Protein 7UHE (pdb70)

InterPro domains:
  IPR005033 YEATS [PTHR23195] (4-217)
  IPR016665 SAS complex subunit SAS5/transcription initiation factor TFIID subunit 14 [PIRSF016551] (2-243)
  IPR027353 NET domain [PF17035] (181-241)
  IPR038704 YEATS superfamily [G3DSA:2.60.40.1970] (1-137)
  IPR055129 YEATS domain [PF03366] (28-108)
  IPR055129 YEATS domain [PS51037] (1-134)

Organism: Saccharomyces cerevisiae (strain ATCC 204508 / S288c) (NCBI:txid559292)

Sequence (164 aa):
VKGSVDLEKLAFGLTKLNEDDLVGVVQMVTDNKTPEMNVTNNVEEGEFIIDLYSLPEGLLKSLWDYVKKNTRSFMVKIRTASTVKGSVDLEKLAFGLTKLNEDDLVGVVQMVTDNKTPEMNVTNNVEEGEFIIDLYSLPEGLLKSLWDYVKKNTSRSFMVKIRT

Solvent-accessible surface area: 8834 Å² total; per-residue (Å²): 112,48,49,94,1,44,2,21,51,0,0,0,0,5,15,88,11,95,144,110,35,31,83,13,0,33,106,44,0,75,118,72,93,52,124,136,5,73,30,56,80,49,114,176,118,17,41,6,35,0,4,0,87,23,0,50,91,51,14,0,85,53,0,30,61,44,0,74,175,44,62,253,62,7,60,2,82,16,94,157,97,37,54,70,55,26,101,8,52,0,76,110,0,11,137,13,7,115,149,11,99,99,49,35,17,1,9,2,0,17,38,1,41,96,74,89,52,126,136,4,73,29,56,10,46,11,106,106,0,27,0,36,2,13,1,32,24,0,57,82,48,16,0,86,57,2,55,70,44,2,112,164,50,72,169,124,56,40,101,19,118,11,163,44

GO terms:
  GO:0016251 RNA polymerase II general transcription initiation factor activity (F, IDA)
  GO:0005634 nucleus (C, IDA)
  GO:0003677 DNA binding (F, IDA)
  GO:0005669 transcription factor TFIID complex (C, IDA)
  GO:0005674 transcription factor TFIIF complex (C, IDA)
  GO:0016514 SWI/SNF complex (C, IDA)
  GO:0016592 mediator complex (C, IDA)
  GO:0031011 Ino80 complex (C, IDA)
  GO:0033100 NuA3 histone acetyltransferase complex (C, IDA)
  GO:1990467 NuA3a histone acetyltransferase complex (C, IDA)
  GO:1990468 NuA3b histone acetyltransferase complex (C, IDA)
  GO:0006338 chromatin remodeling (P, IDA)
  GO:0006366 transcription by RNA polymerase II (P, IDA)
  GO:0006367 transcription initiation at RNA polymerase II promoter (P, IDA)
  GO:0005674 transcription factor TFIIF complex (C, IPI)
  GO:0031011 Ino80 complex (C, IPI)
  GO:0005515 protein binding (F, IPI)
  GO:0045944 positive regulation of transcription by RNA polymerase II (P, IDA)
  GO:0006355 regulation of DNA-templated transcription (P, IDA)
  GO:0006357 regulation of transcription by RNA polymerase II (P, IDA)

Secondary structure (DSSP, 8-state):
-BTTB-HHHHHHHHHHS-HHHHHHHHHHHHHT--TTS-EEEETTTTEEEEEGGGS-HHHHHHHHHHHHHH-/---EEEEE-/-TTEETTEEHHHHHHHHHHS-HHHHHHHHHHHHHT--TTS-EEEETTTTEEEEEGGGS-HHHHHHHHHHHHHT-/----EEEEE-

Foldseek 3Di:
DPAVADVVVLVVLLVPADPVLNVVLVVLPVVPDDPQWDWDQPPVVRDIDTDPVSDDNVSRVVSSVSSVVRD/DDDDDDDDD/DLQADLNQRNVVLVVLLVVADPVLNVVLVVLPVVPDDPQWDWDCPPVVGDIDTRLNSDDSVSSVVSSVSSVVRD/DDDDDDDDDD

B-factor: mean 25.2, std 9.06, range [12.01, 75.09]

Structure (mmCIF, N/CA/C/O backbone):
data_7UHE
#
_entry.id   7UHE
#
_cell.length_a   47.889
_cell.length_b   52.714
_cell.length_c   121.507
_cell.angle_alpha   90.000
_cell.angle_beta   90.000
_cell.angle_gamma   90.000
#
_symmetry.space_group_name_H-M   'C 2 2 21'
#
loop_
_entity.id
_entity.type
_entity.pdbx_description
1 polymer 'Transcription initiation factor TFIID subunit 14'
2 polymer 'C-terminal tail of Transcription initiation factor TFIID subunit 2'
3 water water
#
loop_
_atom_site.group_PDB
_atom_site.id
_atom_site.type_symbol
_atom_site.label_atom_id
_atom_site.label_alt_id
_atom_site.label_comp_id
_atom_site.label_asym_id
_atom_site.label_entity_id
_atom_site.label_seq_id
_atom_site.pdbx_PDB_ins_code
_atom_site.Cartn_x
_atom_site.Cartn_y
_atom_site.Cartn_z
_atom_site.occupancy
_atom_site.B_iso_or_equiv
_atom_site.auth_seq_id
_atom_site.auth_comp_id
_atom_site.auth_asym_id
_atom_site.auth_atom_id
_atom_site.pdbx_PDB_model_num
ATOM 1 N N . VAL A 1 6 ? 3.08792 37.08208 41.46178 1.000 31.48435 171 VAL A N 1
ATOM 2 C CA . VAL A 1 6 ? 1.84491 37.23918 42.21307 1.000 32.91239 171 VAL A CA 1
ATOM 3 C C . VAL A 1 6 ? 0.59558 37.06470 41.33725 1.000 34.79927 171 VAL A C 1
ATOM 4 O O . VAL A 1 6 ? 0.45543 37.71887 40.30619 1.000 39.79704 171 VAL A O 1
ATOM 8 N N . LYS A 1 7 ? -0.31053 36.17915 41.75301 1.000 30.79663 172 LYS A N 1
ATOM 9 C CA . LYS A 1 7 ? -1.59089 35.99890 41.07699 1.000 29.73418 172 LYS A CA 1
ATOM 10 C C . LYS A 1 7 ? -2.67879 35.82743 42.12498 1.000 29.27890 172 LYS A C 1
ATOM 11 O O . LYS A 1 7 ? -2.53510 35.01110 43.03913 1.000 31.85450 172 LYS A O 1
ATOM 17 N N . GLY A 1 8 ? -3.76205 36.58874 41.99197 1.000 35.47037 173 GLY A N 1
ATOM 18 C CA . GLY A 1 8 ? -4.76463 36.60709 43.04650 1.000 34.48953 173 GLY A CA 1
ATOM 19 C C . GLY A 1 8 ? -4.17838 37.26757 44.27872 1.000 37.21566 173 GLY A C 1
ATOM 20 O O . GLY A 1 8 ? -3.48554 38.28648 44.18869 1.000 42.06643 173 GLY A O 1
ATOM 21 N N . SER A 1 9 ? -4.42696 36.67929 45.44500 1.000 35.14466 174 SER A N 1
ATOM 22 C CA . SER A 1 9 ? -3.82418 37.16124 46.67973 1.000 36.37574 174 SER A CA 1
ATOM 23 C C . SER A 1 9 ? -2.52684 36.43814 47.01684 1.000 34.91380 174 SER A C 1
ATOM 24 O O . SER A 1 9 ? -2.01097 36.60595 48.12749 1.000 39.92544 174 SER A O 1
ATOM 27 N N . VAL A 1 10 ? -1.98527 35.64900 46.09023 1.000 28.38442 175 VAL A N 1
ATOM 28 C CA . VAL A 1 10 ? -0.91239 34.70290 46.38540 1.000 27.54339 175 VAL A CA 1
ATOM 29 C C . VAL A 1 10 ? 0.36254 35.14137 45.68184 1.000 25.69250 175 VAL A C 1
ATOM 30 O O . VAL A 1 10 ? 0.37203 35.32593 44.46009 1.000 26.82266 175 VAL A O 1
ATOM 34 N N . ASP A 1 11 ? 1.43949 35.28832 46.45186 1.000 23.24938 176 ASP A N 1
ATOM 35 C CA . ASP A 1 11 ? 2.77751 35.46553 45.90074 1.000 20.15293 176 ASP A CA 1
ATOM 36 C C . ASP A 1 11 ? 3.24021 34.10271 45.40686 1.000 20.88277 176 ASP A C 1
ATOM 37 O O . ASP A 1 11 ? 3.47722 33.19784 46.21521 1.000 21.25383 176 ASP A O 1
ATOM 42 N N . LEU A 1 12 ? 3.36828 33.94697 44.08298 1.000 20.10180 177 LEU A N 1
ATOM 43 C CA . LEU A 1 12 ? 3.73931 32.64443 43.52785 1.000 21.14125 177 LEU A CA 1
ATOM 44 C C . LEU A 1 12 ? 5.14344 32.21449 43.93872 1.000 18.74070 177 LEU A C 1
ATOM 45 O O . LEU A 1 12 ? 5.39535 31.01737 44.11277 1.000 19.29052 177 LEU A O 1
ATOM 50 N N . GLU A 1 13 ? 6.06298 33.16451 44.10636 1.000 19.65684 178 GLU A N 1
ATOM 51 C CA . GLU A 1 13 ? 7.41447 32.79410 44.51152 1.000 22.14596 178 GLU A CA 1
ATOM 52 C C . GLU A 1 13 ? 7.44330 32.31213 45.95753 1.000 20.92240 178 GLU A C 1
ATOM 53 O O . GLU A 1 13 ? 8.14982 31.34407 46.27814 1.000 20.45880 178 GLU A O 1
ATOM 59 N N . LYS A 1 14 ? 6.67742 32.97029 46.83582 1.000 18.05441 179 LYS A N 1
ATOM 60 C CA . LYS A 1 14 ? 6.56288 32.50354 48.21337 1.000 18.70074 179 LYS A CA 1
ATOM 61 C C . LYS A 1 14 ? 5.91343 31.13464 48.26498 1.000 17.54690 179 LYS A C 1
ATOM 62 O O . LYS A 1 14 ? 6.31970 30.27465 49.06174 1.000 17.99957 179 LYS A O 1
ATOM 68 N N . LEU A 1 15 ? 4.88495 30.92751 47.43454 1.000 14.71603 180 LEU A N 1
ATOM 69 C CA . LEU A 1 15 ? 4.24019 29.62350 47.37372 1.000 13.86759 180 LEU A CA 1
ATOM 70 C C . LEU A 1 15 ? 5.23210 28.56091 46.93560 1.000 14.52014 180 LEU A C 1
ATOM 71 O O . LEU A 1 15 ? 5.33564 27.50060 47.55879 1.000 16.52071 180 LEU A O 1
ATOM 76 N N . ALA A 1 16 ? 6.01865 28.86833 45.90472 1.000 16.81700 181 ALA A N 1
ATOM 77 C CA . ALA A 1 16 ? 7.02416 27.92852 45.42372 1.000 16.45519 181 ALA A CA 1
ATOM 78 C C . ALA A 1 16 ? 8.08537 27.65450 46.48232 1.000 16.64106 181 ALA A C 1
ATOM 79 O O . ALA A 1 16 ? 8.47268 26.49824 46.67617 1.000 17.20962 181 ALA A O 1
ATOM 81 N N . PHE A 1 17 ? 8.55436 28.69981 47.18896 1.000 17.37531 182 PHE A N 1
ATOM 82 C CA . PHE A 1 17 ? 9.51957 28.48009 48.26626 1.000 18.43152 182 PHE A CA 1
ATOM 83 C C . PHE A 1 17 ? 8.90821 27.61455 49.35419 1.000 17.73902 182 PHE A C 1
ATOM 84 O O . PHE A 1 17 ? 9.56909 26.73184 49.91544 1.000 19.54109 182 PHE A O 1
ATOM 92 N N . GLY A 1 18 ? 7.62672 27.84045 49.64076 1.000 17.24377 183 GLY A N 1
ATOM 93 C CA . GLY A 1 18 ? 6.96509 27.07745 50.67792 1.000 19.06439 183 GLY A CA 1
ATOM 94 C C . GLY A 1 18 ? 6.75212 25.63174 50.29010 1.000 19.55761 183 GLY A C 1
ATOM 95 O O . GLY A 1 18 ? 6.84858 24.74321 51.13732 1.000 19.95871 183 GLY A O 1
ATOM 96 N N . LEU A 1 19 ? 6.46992 25.37462 49.00393 1.000 20.61698 184 LEU A N 1
ATOM 97 C CA . LEU A 1 19 ? 6.32489 24.00199 48.52513 1.000 18.45492 184 LEU A CA 1
ATOM 98 C C . LEU A 1 19 ? 7.59311 23.19474 48.75647 1.000 23.68993 184 LEU A C 1
ATOM 99 O O . LEU A 1 19 ? 7.51917 21.99368 49.04040 1.000 23.25917 184 LEU A O 1
ATOM 104 N N . THR A 1 20 ? 8.76606 23.83944 48.65016 1.000 23.38712 185 THR A N 1
ATOM 105 C CA . THR A 1 20 ? 10.02191 23.12079 48.84719 1.000 23.05004 185 THR A CA 1
ATOM 106 C C . THR A 1 20 ? 10.19499 22.64501 50.27865 1.000 23.30875 185 THR A C 1
ATOM 107 O O . THR A 1 20 ? 10.91232 21.66425 50.49584 1.000 27.40377 185 THR A O 1
ATOM 111 N N . LYS A 1 21 ? 9.53480 23.29463 51.24969 1.000 21.42375 186 LYS A N 1
ATOM 112 C CA . LYS A 1 21 ? 9.70404 22.96858 52.65930 1.000 23.33751 186 LYS A CA 1
ATOM 113 C C . LYS A 1 21 ? 8.80421 21.82728 53.10938 1.000 23.56204 186 LYS A C 1
ATOM 114 O O . LYS A 1 21 ? 9.00958 21.28716 54.19993 1.000 23.39771 186 LYS A O 1
ATOM 120 N N . LEU A 1 22 ? 7.82805 21.44094 52.29676 1.000 22.07499 187 LEU A N 1
ATOM 121 C CA . LEU A 1 22 ? 6.94614 20.34501 52.66960 1.000 21.13487 187 LEU A CA 1
ATOM 122 C C . LEU A 1 22 ? 7.71512 19.03784 52.76872 1.000 21.54689 187 LEU A C 1
ATOM 123 O O . LEU A 1 22 ? 8.65953 18.79392 52.00924 1.000 23.38109 187 LEU A O 1
ATOM 128 N N . ASN A 1 23 ? 7.32776 18.21568 53.73921 1.000 24.66721 188 ASN A N 1
ATOM 129 C CA . ASN A 1 23 ? 7.79582 16.84063 53.79283 1.000 25.33676 188 ASN A CA 1
ATOM 130 C C . ASN A 1 23 ? 7.23661 16.07202 52.60305 1.000 22.68074 188 ASN A C 1
ATOM 131 O O . ASN A 1 23 ? 6.23618 16.46847 51.99875 1.000 22.64875 188 ASN A O 1
ATOM 136 N N . GLU A 1 24 ? 7.90627 14.96099 52.27014 1.000 23.81612 189 GLU A N 1
ATOM 137 C CA . GLU A 1 24 ? 7.53344 14.16897 51.09927 1.000 23.94526 189 GLU A CA 1
ATOM 138 C C . GLU A 1 24 ? 6.09802 13.66495 51.18735 1.000 20.58615 189 GLU A C 1
ATOM 139 O O . GLU A 1 24 ? 5.36910 13.67818 50.18684 1.000 19.93914 189 GLU A O 1
ATOM 145 N N . ASP A 1 25 ? 5.65884 13.24777 52.38139 1.000 21.88786 190 ASP A N 1
ATOM 146 C CA . ASP A 1 25 ? 4.28407 12.76971 52.49731 1.000 21.49754 190 ASP A CA 1
ATOM 147 C C . ASP A 1 25 ? 3.27741 13.90909 52.34950 1.000 23.92217 190 ASP A C 1
ATOM 148 O O . ASP A 1 25 ? 2.18057 13.69757 51.81893 1.000 22.45375 190 ASP A O 1
ATOM 153 N N . ASP A 1 26 ? 3.64820 15.12592 52.74768 1.000 20.97490 191 ASP A N 1
ATOM 154 C CA . ASP A 1 26 ? 2.75818 16.26702 52.57363 1.000 21.22239 191 ASP A CA 1
ATOM 155 C C . ASP A 1 26 ? 2.76367 16.80054 51.15351 1.000 18.71083 191 ASP A C 1
ATOM 156 O O . ASP A 1 26 ? 1.79011 17.44139 50.74221 1.000 18.12009 191 ASP A O 1
ATOM 161 N N . LEU A 1 27 ? 3.83195 16.55345 50.39349 1.000 18.21678 192 LEU A N 1
ATOM 162 C CA . LEU A 1 27 ? 3.82761 16.93848 48.98583 1.000 18.69312 192 LEU A CA 1
ATOM 163 C C . LEU A 1 27 ? 2.78052 16.17633 48.19560 1.000 18.84758 192 LEU A C 1
ATOM 164 O O . LEU A 1 27 ? 2.24613 16.70295 47.20935 1.000 17.28083 192 LEU A O 1
ATOM 169 N N . VAL A 1 28 ? 2.48963 14.93748 48.60104 1.000 18.90590 193 VAL A N 1
ATOM 170 C CA . VAL A 1 28 ? 1.46476 14.14700 47.92920 1.000 20.25840 193 VAL A CA 1
ATOM 171 C C . VAL A 1 28 ? 0.13130 14.87897 47.95776 1.000 20.26439 193 VAL A C 1
ATOM 172 O O . VAL A 1 28 ? -0.58504 14.91640 46.95411 1.000 20.00206 193 VAL A O 1
ATOM 176 N N . GLY A 1 29 ? -0.17168 15.55520 49.07843 1.000 18.70406 194 GLY A N 1
ATOM 177 C CA . GLY A 1 29 ? -1.39631 16.33585 49.16946 1.000 18.91746 194 GLY A CA 1
ATOM 178 C C . GLY A 1 29 ? -1.47023 17.50731 48.20223 1.000 18.44375 194 GLY A C 1
ATOM 179 O O . GLY A 1 29 ? -2.56290 17.90213 47.79846 1.000 18.98311 194 GLY A O 1
ATOM 180 N N . VAL A 1 30 ? -0.31787 18.08621 47.83633 1.000 16.57574 195 VAL A N 1
ATOM 181 C CA . VAL A 1 30 ? -0.28305 19.13685 46.81467 1.000 15.65056 195 VAL A CA 1
ATOM 182 C C . VAL A 1 30 ? -0.61589 18.56079 45.44483 1.000 16.40016 195 VAL A C 1
ATOM 183 O O . VAL A 1 30 ? -1.42356 19.12278 44.70060 1.000 15.73108 195 VAL A O 1
ATOM 187 N N . VAL A 1 31 ? 0.01623 17.43853 45.09474 1.000 15.81464 196 VAL A N 1
ATOM 188 C CA . VAL A 1 31 ? -0.27326 16.75406 43.83785 1.000 15.88284 196 VAL A CA 1
ATOM 189 C C . VAL A 1 31 ? -1.74315 16.37088 43.77293 1.000 16.81738 196 VAL A C 1
ATOM 190 O O . VAL A 1 31 ? -2.40403 16.57558 42.74355 1.000 18.67154 196 VAL A O 1
ATOM 194 N N . GLN A 1 32 ? -2.28917 15.86797 44.88915 1.000 17.75012 197 GLN A N 1
ATOM 195 C CA . GLN A 1 32 ? -3.71008 15.53825 44.97099 1.000 18.71093 197 GLN A CA 1
ATOM 196 C C . GLN A 1 32 ? -4.57865 16.76527 44.73571 1.000 18.97318 197 GLN A C 1
ATOM 197 O O . GLN A 1 32 ? -5.50844 16.72735 43.92164 1.000 19.59066 197 GLN A O 1
ATOM 203 N N . MET A 1 33 ? -4.28579 17.86280 45.44073 1.000 17.98031 198 MET A N 1
ATOM 204 C CA . MET A 1 33 ? -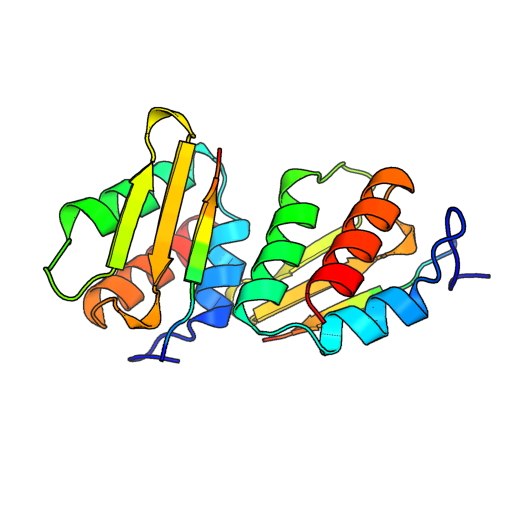5.11804 19.05654 45.34948 1.000 17.35428 198 MET A CA 1
ATOM 205 C C . MET A 1 33 ? -5.09437 19.64774 43.94247 1.000 16.64121 198 MET A C 1
ATOM 206 O O . MET A 1 33 ? -6.14098 20.04148 43.41693 1.000 17.66838 198 MET A O 1
ATOM 211 N N . VAL A 1 34 ? -3.91853 19.67758 43.30882 1.000 16.36403 199 VAL A N 1
ATOM 212 C CA . VAL A 1 34 ? -3.82112 20.20852 41.95250 1.000 15.11456 199 VAL A CA 1
ATOM 213 C C . VAL A 1 34 ? -4.52990 19.28556 40.96990 1.000 15.64975 199 VAL A C 1
ATOM 214 O O . VAL A 1 34 ? -5.31200 19.74672 40.12532 1.000 17.33604 199 VAL A O 1
ATOM 218 N N . THR A 1 35 ? -4.31787 17.96678 41.10055 1.000 16.23749 200 THR A N 1
ATOM 219 C CA . THR A 1 35 ? -4.91272 17.02294 40.15552 1.000 17.05878 200 THR A CA 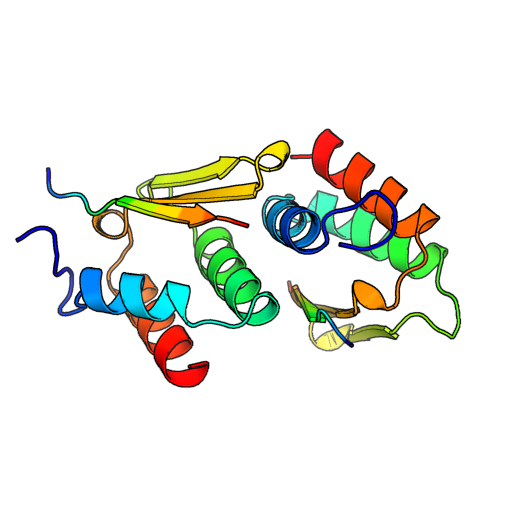1
ATOM 220 C C . THR A 1 35 ? -6.43064 16.98203 40.30146 1.000 18.36177 200 THR A C 1
ATOM 221 O O . THR A 1 35 ? -7.15755 16.92128 39.30008 1.000 20.11650 200 THR A O 1
ATOM 225 N N . ASP A 1 36 ? -6.92542 17.05203 41.54121 1.000 18.13637 201 ASP A N 1
ATOM 226 C CA . ASP A 1 36 ? -8.36462 17.03828 41.78343 1.000 19.89116 201 ASP A CA 1
ATOM 227 C C . ASP A 1 36 ? -9.06374 18.28388 41.25154 1.000 20.00337 201 ASP A C 1
ATOM 228 O O . ASP A 1 36 ? -10.28327 18.25350 41.03814 1.000 24.86472 201 ASP A O 1
ATOM 233 N N . ASN A 1 37 ? -8.32856 19.36891 41.02919 1.000 17.54525 202 ASN A N 1
ATOM 234 C CA . ASN A 1 37 ? -8.92031 20.62998 40.60832 1.000 18.45401 202 ASN A CA 1
ATOM 235 C C . ASN A 1 37 ? -8.44453 21.05397 39.22621 1.000 17.41221 202 ASN A C 1
ATOM 236 O O . ASN A 1 37 ? -8.46671 22.23901 38.89561 1.000 22.13781 202 ASN A O 1
ATOM 241 N N . LYS A 1 38 ? -8.05570 20.08394 38.40282 1.000 18.51982 203 LYS A N 1
ATOM 242 C CA . LYS A 1 38 ? -7.47949 20.38257 37.09627 1.000 18.33824 203 LYS A CA 1
ATOM 243 C C . LYS A 1 38 ? -8.53064 20.94420 36.14983 1.000 20.66165 203 LYS A C 1
ATOM 244 O O . LYS A 1 38 ? -9.62956 20.39382 36.02096 1.000 24.16477 203 LYS A O 1
ATOM 250 N N . THR A 1 39 ? -8.19614 22.05316 35.50787 1.000 18.57374 204 THR A N 1
ATOM 251 C CA . THR A 1 39 ? -8.95509 22.63124 34.41405 1.000 22.11638 204 THR A CA 1
ATOM 252 C C . THR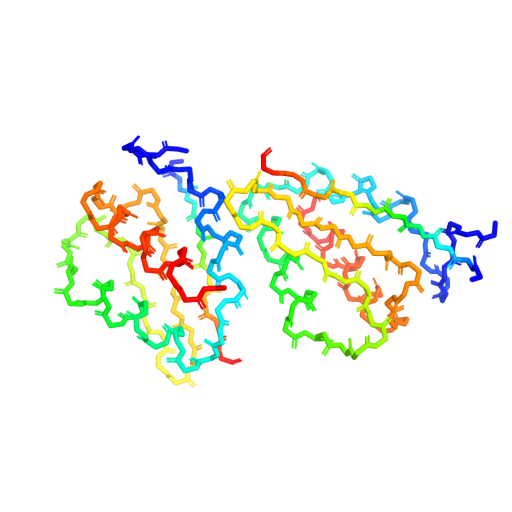 A 1 39 ? -8.08400 22.59448 33.15859 1.000 21.41316 204 THR A C 1
ATOM 253 O O . THR A 1 39 ? -6.87207 22.36224 33.25625 1.000 17.80518 204 THR A O 1
ATOM 257 N N . PRO A 1 40 ? -8.66322 22.76896 31.95640 1.000 21.95974 205 PRO A N 1
ATOM 258 C CA . PRO A 1 40 ? -7.81866 22.73651 30.74759 1.000 21.74588 205 PRO A CA 1
ATOM 259 C C . PRO A 1 40 ? -6.73485 23.79629 30.71585 1.000 19.63628 205 PRO A C 1
ATOM 260 O O . PRO A 1 40 ? -5.62389 23.52431 30.24971 1.000 20.36831 205 PRO A O 1
ATOM 264 N N . GLU A 1 41 ? -7.02761 24.98739 31.23674 1.000 20.35257 206 GLU A N 1
ATOM 265 C CA . GLU A 1 41 ? -6.08159 26.09493 31.20554 1.000 20.74285 206 GLU A CA 1
ATOM 266 C C . GLU A 1 41 ? -4.90261 25.88251 32.14406 1.000 18.03067 206 GLU A C 1
ATOM 267 O O . GLU A 1 41 ? -3.89103 26.57780 32.01152 1.000 19.32138 206 GLU A O 1
ATOM 273 N N . MET A 1 42 ? -5.01860 24.96479 33.10439 1.000 16.57255 207 MET A N 1
ATOM 274 C CA . MET A 1 42 ? -3.90256 24.64011 33.98950 1.000 14.85687 207 MET A CA 1
ATOM 275 C C . MET A 1 42 ? -2.87292 23.80142 33.25069 1.000 15.73395 207 MET A C 1
ATOM 276 O O . MET A 1 42 ? -3.22359 22.84239 32.56319 1.000 16.26205 207 MET A O 1
ATOM 281 N N . ASN A 1 43 ? -1.60341 24.14896 33.40385 1.000 12.60480 208 ASN A N 1
ATOM 282 C CA . ASN A 1 43 ? -0.52077 23.37844 32.80561 1.000 12.00716 208 ASN A CA 1
ATOM 283 C C . ASN A 1 43 ? 0.04801 22.49061 33.90075 1.000 13.36058 208 ASN A C 1
ATOM 284 O O . ASN A 1 43 ? 0.79242 22.95654 34.76397 1.000 14.34702 208 ASN A O 1
ATOM 289 N N . VAL A 1 44 ? -0.31998 21.21369 33.86059 1.000 12.01758 209 VAL A N 1
ATOM 290 C CA . VAL A 1 44 ? 0.03782 20.24634 34.89122 1.000 15.65352 209 VAL A CA 1
ATOM 291 C C . VAL A 1 44 ? 0.45435 18.95499 34.20698 1.000 17.01965 209 VAL A C 1
ATOM 292 O O . VAL A 1 44 ? -0.30793 18.40314 33.41311 1.000 17.74846 209 VAL A O 1
ATOM 296 N N . THR A 1 45 ? 1.64312 18.45918 34.53690 1.000 20.80315 210 THR A N 1
ATOM 297 C CA . THR A 1 45 ? 2.14392 17.19852 34.00359 1.000 21.59281 210 THR A CA 1
ATOM 298 C C . THR A 1 45 ? 2.57354 16.30621 35.15497 1.000 21.12882 210 THR A C 1
ATOM 299 O O . THR A 1 45 ? 3.34398 16.73985 36.01175 1.000 20.24939 210 THR A O 1
ATOM 303 N N . ASN A 1 46 ? 2.08016 15.06664 35.17260 1.000 22.6486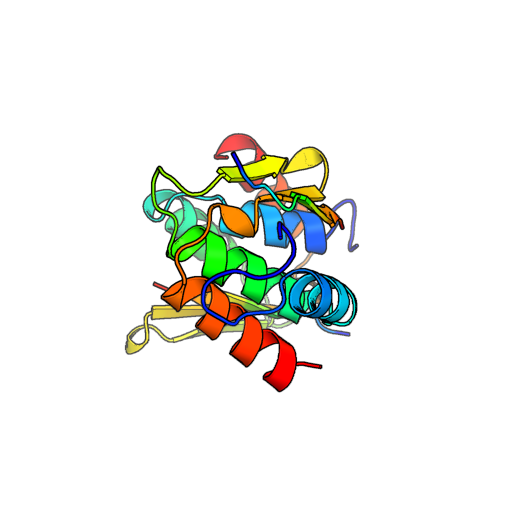2 211 ASN A N 1
ATOM 304 C CA . ASN A 1 46 ? 2.54634 14.04798 36.11485 1.000 24.64525 211 ASN A CA 1
ATOM 305 C C . ASN A 1 46 ? 3.28979 12.98780 35.31395 1.000 25.03546 211 ASN A C 1
ATOM 306 O O . ASN A 1 46 ? 2.66849 12.11620 34.70042 1.000 29.84113 211 ASN A O 1
ATOM 311 N N . ASN A 1 47 ? 4.61963 13.07109 35.31201 1.000 24.39470 212 ASN A N 1
ATOM 312 C CA . ASN A 1 47 ? 5.46690 12.04412 34.70846 1.000 26.31624 212 ASN A CA 1
ATOM 313 C C . ASN A 1 47 ? 5.66588 10.97509 35.76791 1.000 26.12139 212 ASN A C 1
ATOM 314 O O . ASN A 1 47 ? 6.59953 11.03865 36.56977 1.000 25.60792 212 ASN A O 1
ATOM 319 N N . VAL A 1 48 ? 4.76243 9.99207 35.76723 1.000 26.57379 213 VAL A N 1
ATOM 320 C CA . VAL A 1 48 ? 4.65540 9.05921 36.88602 1.000 26.12399 213 VAL A CA 1
ATOM 321 C C . VAL A 1 48 ? 5.91657 8.21376 37.01210 1.000 27.32651 213 VAL A C 1
ATOM 322 O O . VAL A 1 48 ? 6.49517 8.10898 38.09953 1.000 27.72025 213 VAL A O 1
ATOM 326 N N . GLU A 1 49 ? 6.38904 7.64086 35.89683 1.000 29.30408 214 GLU A N 1
ATOM 327 C CA . GLU A 1 49 ? 7.54698 6.75123 35.97812 1.000 30.59256 214 GLU A CA 1
ATOM 328 C C . GLU A 1 49 ? 8.81132 7.50334 36.37607 1.000 31.49737 214 GLU A C 1
ATOM 329 O O . GLU A 1 49 ? 9.69838 6.92862 37.02085 1.000 32.63655 214 GLU A O 1
ATOM 335 N N . GLU A 1 50 ? 8.89171 8.78791 36.03620 1.000 29.27634 215 GLU A N 1
ATOM 336 C CA . GLU A 1 50 ? 10.00799 9.63510 36.42507 1.000 30.41042 215 GLU A CA 1
ATOM 337 C C . GLU A 1 50 ? 9.81017 10.28977 37.78912 1.000 26.47337 215 GLU A C 1
ATOM 338 O O . GLU A 1 50 ? 10.76524 10.85319 38.33186 1.000 31.79141 215 GLU A O 1
ATOM 344 N N . GLY A 1 51 ? 8.61221 10.21614 38.36278 1.000 25.35210 216 GLY A N 1
ATOM 345 C CA . GLY A 1 51 ? 8.34932 10.85722 39.64234 1.000 27.40840 216 GLY A CA 1
ATOM 346 C C . GLY A 1 51 ? 8.40628 12.36661 39.60757 1.000 29.72597 216 GLY A C 1
ATOM 347 O O . GLY A 1 51 ? 8.90530 12.98661 40.55437 1.000 30.02229 216 GLY A O 1
ATOM 348 N N . GLU A 1 52 ? 7.90353 12.97627 38.53932 1.000 24.33568 217 GLU A N 1
ATOM 349 C CA . GLU A 1 52 ? 7.94955 14.41722 38.37092 1.000 24.40821 217 GLU A CA 1
ATOM 350 C C . GLU A 1 52 ? 6.53404 14.95699 38.25965 1.000 26.08511 217 GLU A C 1
ATOM 351 O O . GLU A 1 52 ? 5.67983 14.36357 37.59345 1.000 27.37758 217 GLU A O 1
ATOM 357 N N . PHE A 1 53 ? 6.29439 16.07367 38.92945 1.000 20.38141 218 PHE A N 1
ATOM 358 C CA . PHE A 1 53 ? 5.02346 16.77705 38.86896 1.000 19.68434 218 PHE A CA 1
ATOM 359 C C . PHE A 1 53 ? 5.36997 18.22015 38.55078 1.000 20.74983 218 PHE A C 1
ATOM 360 O O . PHE A 1 53 ? 5.99255 18.90096 39.36818 1.000 20.58144 218 PHE A O 1
ATOM 368 N N . ILE A 1 54 ? 5.00076 18.66976 37.35522 1.000 15.28965 219 ILE A N 1
ATOM 369 C CA . ILE A 1 54 ? 5.46474 19.93368 36.79542 1.000 14.83030 219 ILE A CA 1
ATOM 370 C C . ILE A 1 54 ? 4.24608 20.81688 36.58720 1.000 16.95552 219 ILE A C 1
ATOM 371 O O . ILE A 1 54 ? 3.28764 20.39787 35.93296 1.000 16.74842 219 ILE A O 1
ATOM 376 N N . ILE A 1 55 ? 4.25107 22.01086 37.17963 1.000 14.82549 220 ILE A N 1
ATOM 377 C CA . ILE A 1 55 ? 3.08711 22.88995 37.11869 1.000 14.39310 220 ILE A CA 1
ATOM 378 C C . ILE A 1 55 ? 3.52506 24.31001 36.80154 1.000 14.81217 220 ILE A C 1
ATOM 379 O O . ILE A 1 55 ? 4.57766 24.76788 37.25184 1.000 15.33324 220 ILE A O 1
ATOM 384 N N . ASP A 1 56 ? 2.72475 24.99169 35.98374 1.000 13.61230 221 ASP A N 1
ATOM 385 C CA . ASP A 1 56 ? 2.86117 26.42960 35.80273 1.000 13.60097 221 ASP A CA 1
ATOM 386 C C . ASP A 1 56 ? 1.96601 27.09152 36.83713 1.000 15.23742 221 ASP A C 1
ATOM 387 O O . ASP A 1 56 ? 0.74314 27.05294 36.70683 1.000 13.75870 221 ASP A O 1
ATOM 392 N N . LEU A 1 57 ? 2.57922 27.71498 37.86010 1.000 14.53856 2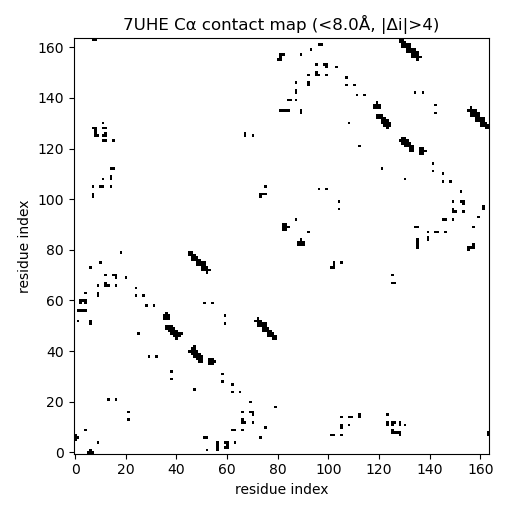22 LEU A N 1
ATOM 393 C CA . LEU A 1 57 ? 1.77668 28.35774 38.89672 1.000 14.95460 222 LEU A CA 1
ATOM 394 C C . LEU A 1 57 ? 0.93557 29.49761 38.33869 1.000 14.25137 222 LEU A C 1
ATOM 395 O O . LEU A 1 57 ? -0.17329 29.74206 38.82429 1.000 17.09050 222 LEU A O 1
ATOM 400 N N . TYR A 1 58 ? 1.42390 30.18581 37.30442 1.000 18.12111 223 TYR A N 1
ATOM 401 C CA . TYR A 1 58 ? 0.62439 31.22971 36.67678 1.000 18.29133 223 TYR A CA 1
ATOM 402 C C . TYR A 1 58 ? -0.60475 30.67122 35.97796 1.000 19.14498 223 TYR A C 1
ATOM 403 O O . TYR A 1 58 ? -1.56322 31.41689 35.75331 1.000 18.47396 223 TYR A O 1
ATOM 412 N N . SER A 1 59 ? -0.60037 29.38781 35.62355 1.000 16.38625 224 SER A N 1
ATOM 413 C CA . SER A 1 59 ? -1.74603 28.81305 34.93586 1.000 15.27053 224 SER A CA 1
ATOM 414 C C . SER A 1 59 ? -2.83969 28.37610 35.89763 1.000 14.60682 224 SER A C 1
ATOM 415 O O . SER A 1 59 ? -3.89752 27.93915 35.44660 1.000 16.89629 224 SER A O 1
ATOM 418 N N . LEU A 1 60 ? -2.60746 28.48976 37.20797 1.000 14.36260 225 LEU A N 1
ATOM 419 C CA . LEU A 1 60 ? -3.57669 27.96522 38.15345 1.000 16.40303 225 LEU A CA 1
ATOM 420 C C . LEU A 1 60 ? -4.61233 29.02720 38.49489 1.000 18.57251 225 LEU A C 1
ATOM 421 O O . LEU A 1 60 ? -4.28612 30.21210 38.56801 1.000 17.70240 225 LEU A O 1
ATOM 426 N N . PRO A 1 61 ? -5.86094 28.63273 38.72166 1.000 15.93094 226 PRO A N 1
ATOM 427 C CA . PRO A 1 61 ? -6.87414 29.61309 39.11839 1.000 17.89019 226 PRO A CA 1
ATOM 428 C C . PRO A 1 61 ? -6.61331 30.10266 40.53327 1.000 17.86808 226 PRO A C 1
ATOM 429 O O . PRO A 1 61 ? -5.96069 29.44480 41.34244 1.000 17.26121 226 PRO A O 1
ATOM 433 N N . GLU A 1 62 ? -7.13164 31.29795 40.81199 1.000 20.95437 227 GLU A N 1
ATOM 434 C CA . GLU A 1 62 ? -6.81384 32.00781 42.04356 1.000 20.05572 227 GLU A CA 1
ATOM 435 C C . GLU A 1 62 ? -7.29586 31.25811 43.28022 1.000 18.36844 227 GLU A C 1
ATOM 436 O O . GLU A 1 62 ? -6.61103 31.26181 44.31071 1.000 20.17824 227 GLU A O 1
ATOM 442 N N . GLY A 1 63 ? -8.45133 30.59149 43.19211 1.000 20.15062 228 GLY A N 1
ATOM 443 C CA . GLY A 1 63 ? -8.94817 29.84145 44.33471 1.000 16.82371 228 GLY A CA 1
ATOM 444 C C . GLY A 1 63 ? -8.04444 28.67624 44.69534 1.000 16.31031 228 GLY A C 1
ATOM 445 O O . GLY A 1 63 ? -7.71936 28.47415 45.86484 1.000 15.76281 228 GLY A O 1
ATOM 446 N N . LEU A 1 64 ? -7.58755 27.93372 43.68654 1.000 15.35230 229 LEU A N 1
ATOM 447 C CA . LEU A 1 64 ? -6.65580 26.83660 43.92556 1.000 14.33643 229 LEU A CA 1
ATOM 448 C C . LEU A 1 64 ? -5.32673 27.33538 44.47181 1.000 15.25217 229 LEU A C 1
ATOM 449 O O . LEU A 1 64 ? -4.74746 26.70657 45.36507 1.000 14.04707 229 LEU A O 1
ATOM 454 N N . LEU A 1 65 ? -4.83962 28.46637 43.96317 1.000 14.56243 230 LEU A N 1
ATOM 455 C CA . LEU A 1 65 ? -3.59812 29.03159 44.48630 1.000 13.85634 230 LEU A CA 1
ATOM 456 C C . LEU A 1 65 ? -3.74851 29.40716 45.95314 1.000 15.75528 230 LEU A C 1
ATOM 457 O O . LEU A 1 65 ? -2.82932 29.18332 46.74955 1.000 14.50085 230 LEU A O 1
ATOM 462 N N . LYS A 1 66 ? -4.91421 29.93959 46.33239 1.000 14.98963 231 LYS A N 1
ATOM 463 C CA . LYS A 1 66 ? -5.13386 30.28155 47.73491 1.000 16.89194 231 LYS A CA 1
ATOM 464 C C . LYS A 1 66 ? -5.19374 29.02803 48.60261 1.000 17.03513 231 LYS A C 1
ATOM 465 O O . LYS A 1 66 ? -4.58732 28.98792 49.68308 1.000 16.50781 231 LYS A O 1
ATOM 471 N N . SER A 1 67 ? -5.88947 27.97760 48.14152 1.000 16.08289 232 SER A N 1
ATOM 472 C CA . SER A 1 67 ? -5.93211 26.75349 48.94315 1.000 17.65556 232 SER A CA 1
ATOM 473 C C . SER A 1 67 ? -4.56018 26.09188 49.03119 1.000 15.83232 232 SER A C 1
ATOM 474 O O . SER A 1 67 ? -4.20569 25.55075 50.08196 1.000 16.23760 232 SER A O 1
ATOM 477 N N . LEU A 1 68 ? -3.76983 26.16801 47.96007 1.000 15.44954 233 LEU A N 1
ATOM 478 C CA . LEU A 1 68 ? -2.40191 25.65837 48.00401 1.000 14.62729 233 LEU A CA 1
ATOM 479 C C . LEU A 1 68 ? -1.56033 26.42261 49.00892 1.000 14.72443 233 LEU A C 1
ATOM 480 O O . LEU A 1 68 ? -0.82199 25.82397 49.79760 1.000 16.18235 233 LEU A O 1
ATOM 485 N N . TRP A 1 69 ? -1.65232 27.75272 48.98013 1.000 14.87035 234 TRP A N 1
ATOM 486 C CA . TRP A 1 69 ? -0.89721 28.57814 49.91208 1.000 15.21635 234 TRP A CA 1
ATOM 487 C C . TRP A 1 69 ? -1.32092 28.30388 51.34861 1.000 17.35687 234 TRP A C 1
ATOM 488 O O . TRP A 1 69 ? -0.47030 28.18406 52.23702 1.000 16.41769 234 TRP A O 1
ATOM 499 N N . ASP A 1 70 ? -2.62587 28.16005 51.58180 1.000 16.73764 235 ASP A N 1
ATOM 500 C CA . ASP A 1 70 ? -3.10736 27.82364 52.91805 1.000 17.91622 235 ASP A CA 1
ATOM 501 C C . ASP A 1 70 ? -2.58636 26.46661 53.36564 1.000 18.66601 235 ASP A C 1
ATOM 502 O O . ASP A 1 70 ? -2.19649 26.29961 54.53102 1.000 22.05820 235 ASP A O 1
ATOM 507 N N . TYR A 1 71 ? -2.55529 25.49683 52.44476 1.000 16.98883 236 TYR A N 1
ATOM 508 C CA . TYR A 1 71 ? -2.02477 24.17338 52.76412 1.000 18.16232 236 TYR A CA 1
ATOM 509 C C . TYR A 1 71 ? -0.54516 24.25521 53.10383 1.000 18.47533 236 TYR A C 1
ATOM 510 O O . TYR A 1 71 ? -0.07253 23.59798 54.04240 1.000 18.84337 236 TYR A O 1
ATOM 519 N N . VAL A 1 72 ? 0.19781 25.05248 52.33968 1.000 15.94485 237 VAL A N 1
ATOM 520 C CA . VAL A 1 72 ? 1.63043 25.18818 52.55878 1.000 16.72887 237 VAL A CA 1
ATOM 521 C C . VAL A 1 72 ? 1.90084 25.83495 53.91370 1.000 18.95683 237 VAL A C 1
ATOM 522 O O . VAL A 1 72 ? 2.76233 25.37312 54.66975 1.000 20.78751 237 VAL A O 1
ATOM 526 N N . LYS A 1 73 ? 1.13076 26.87058 54.26676 1.000 17.31909 238 LYS A N 1
ATOM 527 C CA . LYS A 1 73 ? 1.33083 27.52072 55.56499 1.000 21.02581 238 LYS A CA 1
ATOM 528 C C . LYS A 1 73 ? 1.00942 26.56543 56.70362 1.000 22.80873 238 LYS A C 1
ATOM 529 O O . LYS A 1 73 ? 1.71738 26.53440 57.71903 1.000 23.53484 238 LYS A O 1
ATOM 535 N N . LYS A 1 74 ? -0.02098 25.74020 56.52512 1.000 21.40128 239 LYS A N 1
ATOM 536 C CA . LYS A 1 74 ? -0.46821 24.83689 57.58133 1.000 24.99713 239 LYS A CA 1
ATOM 537 C C . LYS A 1 74 ? 0.50771 23.68985 57.80273 1.000 25.55760 239 LYS A C 1
ATOM 538 O O . LYS A 1 74 ? 0.66587 23.21936 58.93792 1.000 26.41335 239 LYS A O 1
ATOM 544 N N . ASN A 1 75 ? 1.16156 23.21979 56.74610 1.000 22.31647 240 ASN A N 1
ATOM 545 C CA . ASN A 1 75 ? 1.96670 22.00770 56.82243 1.000 22.71423 240 ASN A CA 1
ATOM 546 C C . ASN A 1 75 ? 3.47177 22.26320 56.79545 1.000 26.71255 240 ASN A C 1
ATOM 547 O O . ASN A 1 75 ? 4.24311 21.30576 56.69054 1.000 31.58101 240 ASN A O 1
ATOM 552 N N . THR A 1 76 ? 3.91770 23.51073 56.91160 1.000 26.53703 241 THR A N 1
ATOM 553 C CA . THR A 1 76 ? 5.35802 23.77333 56.99588 1.000 28.98258 241 THR A CA 1
ATOM 554 C C . THR A 1 76 ? 5.77748 24.15974 58.40869 1.000 35.07374 241 THR A C 1
ATOM 555 O O . THR A 1 76 ? 4.95218 24.17342 59.31937 1.000 29.86343 241 THR A O 1
ATOM 559 N N . ARG B 2 2 ? 5.10450 34.63348 30.85000 1.000 38.16841 1393 ARG B N 1
ATOM 560 C CA . ARG B 2 2 ? 3.73480 34.36533 31.26787 1.000 38.13014 1393 ARG B CA 1
ATOM 561 C C . ARG B 2 2 ? 3.67620 33.13263 32.16193 1.000 31.21134 1393 ARG B C 1
ATOM 562 O O . ARG B 2 2 ? 2.58967 32.71296 32.54735 1.000 32.93765 1393 ARG B O 1
ATOM 570 N N . SER B 2 3 ? 4.83506 32.55728 32.49694 1.000 31.24033 1394 SER B N 1
ATOM 571 C CA . SER B 2 3 ? 4.88688 31.26181 33.17076 1.000 24.50860 1394 SER B CA 1
ATOM 572 C C . SER B 2 3 ? 5.75532 31.31999 34.42038 1.000 23.40347 1394 SER B C 1
ATOM 573 O O . SER B 2 3 ? 6.71741 32.08695 34.49725 1.000 23.15590 1394 SER B O 1
ATOM 576 N N . PHE B 2 4 ? 5.41818 30.47577 35.40017 1.000 19.25883 1395 PHE B N 1
ATOM 577 C CA . PHE B 2 4 ? 6.26590 30.25037 36.57811 1.000 18.10521 1395 PHE B CA 1
ATOM 578 C C . PHE B 2 4 ? 6.27595 28.73588 36.77852 1.000 19.78005 1395 PHE B C 1
ATOM 579 O O . PHE B 2 4 ? 5.39951 28.19337 37.45194 1.000 17.37530 1395 PHE B O 1
ATOM 587 N N . MET B 2 5 ? 7.26703 28.05828 36.20104 1.000 19.14569 1396 MET B N 1
ATOM 588 C CA . MET B 2 5 ? 7.29384 26.60033 36.25455 1.000 19.53540 1396 MET B CA 1
ATOM 589 C C . MET B 2 5 ? 7.90295 26.10728 37.55903 1.000 20.74876 1396 MET B C 1
ATOM 590 O O . MET B 2 5 ? 8.99707 26.52796 37.94095 1.000 20.85442 1396 MET B O 1
ATOM 595 N N . VAL B 2 6 ? 7.20525 25.19396 38.23088 1.000 19.36327 1397 VAL B N 1
ATOM 596 C CA . VAL B 2 6 ? 7.72428 24.51433 39.41406 1.000 19.72568 1397 VAL B CA 1
ATOM 597 C C . VAL B 2 6 ? 7.72039 23.02299 39.12142 1.000 20.28359 1397 VAL B C 1
ATOM 598 O O . VAL B 2 6 ? 6.73462 22.49260 38.59777 1.000 19.77942 1397 VAL B O 1
ATOM 602 N N . LYS B 2 7 ? 8.83393 22.36001 39.40648 1.000 21.37999 1398 LYS B N 1
ATOM 603 C CA . LYS B 2 7 ? 8.97259 20.92641 39.18839 1.000 22.82190 1398 LYS B CA 1
ATOM 604 C C . LYS B 2 7 ? 9.12055 20.25062 40.54594 1.000 28.33641 1398 LYS B C 1
ATOM 605 O O . LYS B 2 7 ? 10.16136 20.38665 41.19596 1.000 28.57699 1398 LYS B O 1
ATOM 611 N N . ILE B 2 8 ? 8.07840 19.54236 40.98051 1.000 24.68932 1399 ILE B N 1
ATOM 612 C CA . ILE B 2 8 ? 8.13782 18.72610 42.19085 1.000 28.48239 1399 ILE B CA 1
ATOM 613 C C . ILE B 2 8 ? 8.62131 17.33711 41.79251 1.000 32.15468 1399 ILE B C 1
ATOM 614 O O . ILE B 2 8 ? 7.99694 16.66362 40.96654 1.000 27.17450 1399 ILE B O 1
ATOM 619 N N . ARG B 2 9 ? 9.73403 16.89993 42.37392 1.000 34.47548 1400 ARG B N 1
ATOM 620 C CA . ARG B 2 9 ? 10.36878 15.66129 41.95541 1.000 35.07977 1400 ARG B CA 1
ATOM 621 C C . ARG B 2 9 ? 10.58296 14.75802 43.16102 1.000 36.93526 1400 ARG B C 1
ATOM 622 O O . ARG B 2 9 ? 10.80608 15.23016 44.27894 1.000 38.44778 1400 ARG B O 1
ATOM 630 N N . THR B 2 10 ? 10.49335 13.45307 42.93072 1.000 29.77688 1401 THR B N 1
ATOM 631 C CA . THR B 2 10 ? 10.71386 12.49859 44.01450 1.000 29.93402 1401 THR B CA 1
ATOM 632 C C . THR B 2 10 ? 12.20215 12.19935 44.15691 1.000 38.54180 1401 THR B C 1
ATOM 633 O O . THR B 2 10 ? 12.88700 12.80248 44.98100 1.000 45.95271 1401 THR B O 1
ATOM 637 N N . ALA C 1 3 ? 38.81126 34.60791 54.10693 1.000 48.14503 168 ALA C N 1
ATOM 638 C CA . ALA C 1 3 ? 38.88246 33.16026 54.28789 1.000 42.83451 168 ALA C CA 1
ATOM 639 C C . ALA C 1 3 ? 37.48938 32.55660 54.24115 1.000 36.51557 168 ALA C C 1
ATOM 640 O O . ALA C 1 3 ? 37.30484 31.44679 53.73570 1.000 40.32878 168 ALA C O 1
ATOM 642 N N . SER C 1 4 ? 36.50868 33.30633 54.75405 1.000 37.25342 169 SER C N 1
ATOM 643 C CA . SER C 1 4 ? 35.11047 32.87838 54.77621 1.000 28.39366 169 SER C CA 1
ATOM 644 C C . SER C 1 4 ? 34.45197 32.88998 53.40330 1.000 25.13450 169 SER C C 1
ATOM 645 O O . SER C 1 4 ? 33.28698 32.48161 53.29935 1.000 26.63997 169 SER C O 1
ATOM 648 N N . THR C 1 5 ? 35.12886 33.34164 52.35112 1.000 26.64338 170 THR C N 1
ATOM 649 C CA . THR C 1 5 ? 34.45787 33.48404 51.07494 1.000 22.66564 170 THR C CA 1
ATOM 650 C C . THR C 1 5 ? 34.75352 32.33813 50.11734 1.000 19.83460 170 THR C C 1
ATOM 651 O O . THR C 1 5 ? 34.17782 32.31398 49.03634 1.000 21.06523 170 THR C O 1
ATOM 655 N N . VAL C 1 6 ? 35.61366 31.38593 50.49007 1.000 18.28683 171 VAL C N 1
ATOM 656 C CA . VAL C 1 6 ? 35.94036 30.24338 49.63783 1.000 17.80045 171 VAL C CA 1
ATOM 657 C C . VAL C 1 6 ? 35.89815 28.97759 50.47978 1.000 19.19399 171 VAL C C 1
ATOM 658 O O . VAL C 1 6 ? 36.56286 28.90079 51.51796 1.000 19.72004 171 VAL C O 1
ATOM 662 N N . LYS C 1 7 ? 35.13969 27.97580 50.01966 1.000 17.03717 172 LYS C N 1
ATOM 663 C CA . LYS C 1 7 ? 35.18912 26.64392 50.60678 1.000 16.08041 172 LYS C CA 1
ATOM 664 C C . LYS C 1 7 ? 35.25900 25.59688 49.50596 1.000 17.55637 172 LYS C C 1
ATOM 665 O O . LYS C 1 7 ? 34.49429 25.66743 48.54244 1.000 18.00046 172 LYS C O 1
ATOM 671 N N . GLY C 1 8 ? 36.16267 24.62623 49.65919 1.000 21.96003 173 GLY C N 1
ATOM 672 C CA . GLY C 1 8 ? 36.27393 23.53540 48.69471 1.000 25.08206 173 GLY C CA 1
ATOM 673 C C . GLY C 1 8 ? 36.54469 24.00098 47.28235 1.000 23.71098 173 GLY C C 1
ATOM 674 O O . GLY C 1 8 ? 35.99671 23.42802 46.32798 1.000 26.92672 173 GLY C O 1
ATOM 675 N N . SER C 1 9 ? 37.31765 25.08189 47.14501 1.000 19.49776 174 SER C N 1
ATOM 676 C CA . SER C 1 9 ? 37.66175 25.80927 45.92464 1.000 18.67003 174 SER C CA 1
ATOM 677 C C . SER C 1 9 ? 36.46834 26.52251 45.28725 1.000 19.22329 174 SER C C 1
ATOM 678 O O . SER C 1 9 ? 36.60167 27.08155 44.19461 1.000 21.92311 174 SER C O 1
ATOM 681 N N . VAL C 1 10 ? 35.31177 26.55413 45.94602 1.000 16.80442 175 VAL C N 1
ATOM 682 C CA . VAL C 1 10 ? 34.15502 27.29042 45.44361 1.000 16.40415 175 VAL C CA 1
ATOM 683 C C . VAL C 1 10 ? 34.16386 28.68300 46.05578 1.000 17.42713 175 VAL C C 1
ATOM 684 O O . VAL C 1 10 ? 34.15545 28.83278 47.28360 1.000 16.50955 175 VAL C O 1
ATOM 688 N N . ASP C 1 11 ? 34.17016 29.69869 45.20267 1.000 15.47067 176 ASP C N 1
ATOM 689 C CA . ASP C 1 11 ? 34.03205 31.07812 45.65081 1.000 17.44694 176 ASP C CA 1
ATOM 690 C C . ASP C 1 11 ? 32.58314 31.30147 46.05904 1.000 16.56864 176 ASP C C 1
ATOM 691 O O . ASP C 1 11 ? 31.68895 31.34536 45.20779 1.000 17.54765 176 ASP C O 1
ATOM 696 N N . LEU C 1 12 ? 32.34901 31.46642 47.36664 1.000 18.96887 177 LEU C N 1
ATOM 697 C CA . LEU C 1 12 ? 30.98408 31.59982 47.85305 1.000 16.67761 177 LEU C CA 1
ATOM 698 C C . LEU C 1 12 ? 30.39720 32.95569 47.51514 1.000 16.27011 177 LEU C C 1
ATOM 699 O O . LEU C 1 12 ? 29.18338 33.07045 47.34579 1.000 18.58133 177 LEU C O 1
ATOM 704 N N . GLU C 1 13 ? 31.23073 33.99532 47.44481 1.000 19.41860 178 GLU C N 1
ATOM 705 C CA . GLU C 1 13 ? 30.71226 35.30301 47.06594 1.000 21.03648 178 GLU C CA 1
ATOM 706 C C . GLU C 1 13 ? 30.28718 35.30819 45.60630 1.000 18.92229 178 GLU C C 1
ATOM 707 O O . GLU C 1 13 ? 29.23970 35.86821 45.26003 1.000 19.71177 178 GLU C O 1
ATOM 713 N N . LYS C 1 14 ? 31.08223 34.66190 44.74867 1.000 17.55227 179 LYS C N 1
ATOM 714 C CA . LYS C 1 14 ? 30.70968 34.49994 43.34952 1.000 19.11548 179 LYS C CA 1
ATOM 715 C C . LYS C 1 14 ? 29.44010 33.67054 43.21271 1.000 17.40059 179 LYS C C 1
ATOM 716 O O . LYS C 1 14 ? 28.56247 33.99116 42.39880 1.000 16.57207 179 LYS C O 1
ATOM 722 N N . LEU C 1 15 ? 29.32606 32.60309 44.01184 1.000 17.68142 180 LEU C N 1
ATOM 723 C CA . LEU C 1 15 ? 28.10244 31.81018 44.00997 1.000 14.50931 180 LEU C CA 1
ATOM 724 C C . LEU C 1 15 ? 26.90895 32.64976 44.43142 1.000 17.11867 180 LEU C C 1
ATOM 725 O O . LEU C 1 15 ? 25.86291 32.61094 43.78284 1.000 17.26542 180 LEU C O 1
ATOM 730 N N . ALA C 1 16 ? 27.07601 33.46136 45.47795 1.000 17.47606 181 ALA C N 1
ATOM 731 C CA . ALA C 1 16 ? 25.98757 34.29930 45.96250 1.000 16.97523 181 ALA C CA 1
ATOM 732 C C . ALA C 1 16 ? 25.59039 35.35809 44.93723 1.000 18.96415 181 ALA C C 1
ATOM 733 O O . ALA C 1 16 ? 24.39661 35.61967 44.75408 1.000 18.44430 181 ALA C O 1
ATOM 735 N N . PHE C 1 17 ? 26.57256 35.97199 44.26415 1.000 17.90592 182 PHE C N 1
ATOM 736 C CA . PHE C 1 17 ? 26.26465 36.92277 43.19475 1.000 19.29682 182 PHE C CA 1
ATOM 737 C C . PHE C 1 17 ? 25.47598 36.24430 42.08414 1.000 21.25765 182 PHE C C 1
ATOM 738 O O . PHE C 1 17 ? 24.52138 36.81912 41.54488 1.000 21.54083 182 PHE C O 1
ATOM 746 N N . GLY C 1 18 ? 25.83978 35.00257 41.75471 1.000 18.55249 183 GLY C N 1
ATOM 747 C CA . GLY C 1 18 ? 25.15229 34.30070 40.69070 1.000 23.90919 183 GLY C CA 1
ATOM 748 C C . GLY C 1 18 ? 23.73761 33.90405 41.05548 1.000 24.54547 183 GLY C C 1
ATOM 749 O O . GLY C 1 18 ? 22.86220 33.86400 40.18293 1.000 26.59823 183 GLY C O 1
ATOM 750 N N . LEU C 1 19 ? 23.49716 33.61055 42.34365 1.000 21.95958 184 LEU C N 1
ATOM 751 C CA . LEU C 1 19 ? 22.15058 33.30370 42.82433 1.000 22.41152 184 LEU C CA 1
ATOM 752 C C . LEU C 1 19 ? 21.18910 34.45522 42.55118 1.000 26.52704 184 LEU C C 1
ATOM 753 O O . LEU C 1 19 ? 20.02169 34.22899 42.21116 1.000 29.33834 184 LEU C O 1
ATOM 758 N N . THR C 1 20 ? 21.68062 35.69758 42.64782 1.000 27.69390 185 THR C N 1
ATOM 759 C CA . THR C 1 20 ? 20.83930 36.86759 42.39885 1.000 29.08207 185 THR C CA 1
ATOM 760 C C . THR C 1 20 ? 20.40806 36.97358 40.94196 1.000 29.74086 185 THR C C 1
ATOM 761 O O . THR C 1 20 ? 19.34598 37.53656 40.65788 1.000 37.00816 185 THR C O 1
ATOM 765 N N . LYS C 1 21 ? 21.20421 36.45556 40.00936 1.000 29.58139 186 LYS C N 1
ATOM 766 C CA . LYS C 1 21 ? 20.88388 36.59471 38.59664 1.000 26.25139 186 LYS C CA 1
ATOM 767 C C . LYS C 1 21 ? 19.89776 35.54747 38.09726 1.000 31.35482 186 LYS C C 1
ATOM 768 O O . LYS C 1 21 ? 19.38858 35.68745 36.97781 1.000 31.63002 186 LYS C O 1
ATOM 774 N N . LEU C 1 22 ? 19.63444 34.50076 38.87836 1.000 28.73308 187 LEU C N 1
ATOM 775 C CA . LEU C 1 22 ? 18.71174 33.45753 38.45092 1.000 27.90237 187 LEU C CA 1
ATOM 776 C C . LEU C 1 22 ? 17.30709 34.01490 38.26919 1.000 30.32705 187 LEU C C 1
ATOM 777 O O . LEU C 1 22 ? 16.84556 34.83967 39.06066 1.000 31.19581 187 LEU C O 1
ATOM 782 N N . ASN C 1 23 ? 16.63465 33.56559 37.20997 1.000 27.56674 188 ASN C N 1
ATOM 783 C CA . ASN C 1 23 ? 15.20003 33.78739 37.09385 1.000 31.44494 188 ASN C CA 1
ATOM 784 C C . ASN C 1 23 ? 14.48017 33.15804 38.28928 1.000 28.27924 188 ASN C C 1
ATOM 785 O O . ASN C 1 23 ? 14.98523 32.23114 38.92910 1.000 31.41670 188 ASN C O 1
ATOM 790 N N . GLU C 1 24 ? 13.29197 33.69270 38.59602 1.000 30.49251 189 GLU C N 1
ATOM 791 C CA . GLU C 1 24 ? 12.57813 33.32319 39.81643 1.000 35.41342 189 GLU C CA 1
ATOM 792 C C . GLU C 1 24 ? 12.24904 31.83619 39.85708 1.000 29.13175 189 GLU C C 1
ATOM 793 O O . GLU C 1 24 ? 12.33207 31.20733 40.91752 1.000 30.89014 189 GLU C O 1
ATOM 799 N N . ASP C 1 25 ? 11.90896 31.24477 38.70810 1.000 32.28232 190 ASP C N 1
ATOM 800 C CA . ASP C 1 25 ? 11.64137 29.81197 38.71104 1.000 29.05893 190 ASP C CA 1
ATOM 801 C C . ASP C 1 25 ? 12.92433 28.99390 38.80427 1.000 27.68877 190 ASP C C 1
ATOM 802 O O . ASP C 1 25 ? 12.90958 27.89161 39.36478 1.000 25.27996 190 ASP C O 1
ATOM 807 N N . ASP C 1 26 ? 14.04764 29.51340 38.30259 1.000 27.63262 191 ASP C N 1
ATOM 808 C CA . ASP C 1 26 ? 15.30350 28.79515 38.49604 1.000 27.78017 191 ASP C CA 1
ATOM 809 C C . ASP C 1 26 ? 15.86315 28.98680 39.89919 1.000 23.86491 191 ASP C C 1
ATOM 810 O O . ASP C 1 26 ? 16.60406 28.12486 40.38042 1.000 22.22479 191 ASP C O 1
ATOM 815 N N . LEU C 1 27 ? 15.52674 30.09752 40.56321 1.000 20.02369 192 LEU C N 1
ATOM 816 C CA . LEU C 1 27 ? 15.91041 30.27533 41.95972 1.000 21.97677 192 LEU C CA 1
ATOM 817 C C . LEU C 1 27 ? 15.22940 29.24863 42.85698 1.000 22.04787 192 LEU C C 1
ATOM 818 O O . LEU C 1 27 ? 15.83723 28.75556 43.81385 1.000 21.46588 192 LEU C O 1
ATOM 823 N N . VAL C 1 28 ? 13.96962 28.90547 42.55861 1.000 20.78855 193 VAL C N 1
ATOM 824 C CA . VAL C 1 28 ? 13.28150 27.85431 43.30992 1.000 21.01755 193 VAL C CA 1
ATOM 825 C C . VAL C 1 28 ? 14.02428 26.52822 43.18227 1.000 20.46652 193 VAL C C 1
ATOM 826 O O . VAL C 1 28 ? 14.14942 25.77490 44.15498 1.000 18.30622 193 VAL C O 1
ATOM 830 N N . GLY C 1 29 ? 14.59146 26.25971 41.99654 1.000 21.86322 194 GLY C N 1
ATOM 831 C CA . GLY C 1 29 ? 15.39719 25.06381 41.81580 1.000 23.65387 194 GLY C CA 1
ATOM 832 C C . GLY C 1 29 ? 16.62929 25.00849 42.70456 1.000 20.80456 194 GLY C C 1
ATOM 833 O O . GLY C 1 29 ? 17.04769 23.92455 43.11153 1.000 18.83131 194 GLY C O 1
ATOM 834 N N . VAL C 1 30 ? 17.22488 26.16709 43.01754 1.000 19.05325 195 VAL C N 1
ATOM 835 C CA . VAL C 1 30 ? 18.33290 26.20342 43.97142 1.000 20.21384 195 VAL C CA 1
ATOM 836 C C . VAL C 1 30 ? 17.83752 25.85511 45.36556 1.000 21.53165 195 VAL C C 1
ATOM 837 O O . VAL C 1 30 ? 18.47335 25.07531 46.09275 1.000 20.35338 195 VAL C O 1
ATOM 841 N N . VAL C 1 31 ? 16.69853 26.43350 45.75967 1.000 21.18627 196 VAL C N 1
ATOM 842 C CA . VAL C 1 31 ? 16.11077 26.13709 47.06199 1.000 19.74672 196 VAL C CA 1
ATOM 843 C C . VAL C 1 31 ? 15.79620 24.65486 47.16469 1.000 17.92754 196 VAL C C 1
ATOM 844 O O . VAL C 1 31 ? 16.06319 24.01757 48.19037 1.000 18.35816 196 VAL C O 1
ATOM 848 N N . GLN C 1 32 ? 15.30938 24.06791 46.06930 1.000 17.39328 197 GLN C N 1
ATOM 849 C CA . GLN C 1 32 ? 15.03838 22.63608 46.04196 1.000 17.97072 197 GLN C CA 1
ATOM 850 C C . GLN C 1 32 ? 16.30904 21.81468 46.18605 1.000 19.50352 197 GLN C C 1
ATOM 851 O O . GLN C 1 32 ? 16.32776 20.84149 46.94054 1.000 21.16462 197 GLN C O 1
ATOM 857 N N . MET C 1 33 ? 17.37685 22.18757 45.46896 1.000 19.41694 198 MET C N 1
ATOM 858 C CA . MET C 1 33 ? 18.61909 21.42345 45.53724 1.000 18.50089 198 MET C CA 1
ATOM 859 C C . MET C 1 33 ? 19.21529 21.46595 46.93924 1.000 19.84745 198 MET C C 1
ATOM 860 O O . MET C 1 33 ? 19.73420 20.45720 47.43015 1.000 21.10133 198 MET C O 1
ATOM 865 N N . VAL C 1 34 ? 19.12993 22.61982 47.59978 1.000 16.63461 199 VAL C N 1
ATOM 866 C CA . VAL C 1 34 ? 19.64430 22.74000 48.96014 1.000 18.08652 199 VAL C CA 1
ATOM 867 C C . VAL C 1 34 ? 18.79291 21.91795 49.91243 1.000 18.63145 199 VAL C C 1
ATOM 868 O O . VAL C 1 34 ? 19.31074 21.11209 50.69675 1.000 20.74392 199 VAL C O 1
ATOM 872 N N . THR C 1 35 ? 17.46754 22.08680 49.82833 1.000 17.18938 200 THR C N 1
ATOM 873 C CA . THR C 1 35 ? 16.55433 21.42792 50.75542 1.000 19.26168 200 THR C CA 1
ATOM 874 C C . THR C 1 35 ? 16.56541 19.91547 50.57031 1.000 21.87198 200 THR C C 1
ATOM 875 O O . THR C 1 35 ? 16.54820 19.16852 51.55588 1.000 21.46293 200 THR C O 1
ATOM 879 N N . ASP C 1 36 ? 16.65805 19.44302 49.32429 1.000 19.08659 201 ASP C N 1
ATOM 880 C CA . ASP C 1 36 ? 16.62716 18.00296 49.07185 1.000 22.56860 201 ASP C CA 1
ATOM 881 C C . ASP C 1 36 ? 17.90257 17.31025 49.51148 1.000 23.86165 201 ASP C C 1
ATOM 882 O O . ASP C 1 36 ? 17.89081 16.09467 49.72915 1.000 29.95028 201 ASP C O 1
ATOM 887 N N . ASN C 1 37 ? 18.99396 18.05417 49.66043 1.000 22.76677 202 ASN C N 1
ATOM 888 C CA . ASN C 1 37 ? 20.27347 17.49153 50.05653 1.000 22.49531 202 ASN C CA 1
ATOM 889 C C . ASN C 1 37 ? 20.67171 17.90505 51.46443 1.000 21.46633 202 ASN C C 1
ATOM 890 O O . ASN C 1 37 ? 21.85684 17.84354 51.81125 1.000 24.77491 202 ASN C O 1
ATOM 895 N N . LYS C 1 38 ? 19.70685 18.31349 52.28121 1.000 20.33863 203 LYS C N 1
ATOM 896 C CA . LYS C 1 38 ? 20.05556 18.93052 53.55295 1.000 18.41703 203 LYS C CA 1
ATOM 897 C C . LYS C 1 38 ? 20.58133 17.88465 54.52619 1.000 20.89554 203 LYS C C 1
ATOM 898 O O . LYS C 1 38 ? 20.01145 16.79900 54.66348 1.000 24.01623 203 LYS C O 1
ATOM 904 N N . THR C 1 39 ? 21.68960 18.20867 55.16963 1.000 17.30858 204 THR C N 1
ATOM 905 C CA . THR C 1 39 ? 22.27444 17.47515 56.27067 1.000 17.91181 204 THR C CA 1
ATOM 906 C C . THR C 1 39 ? 22.14023 18.31749 57.52990 1.000 17.84766 204 THR C C 1
ATOM 907 O O . THR C 1 39 ? 21.88038 19.51739 57.44014 1.000 14.59011 204 THR C O 1
ATOM 911 N N . PRO C 1 40 ? 22.28534 17.72431 58.72563 1.000 17.71334 205 PRO C N 1
ATOM 912 C CA . PRO C 1 40 ? 22.08780 18.54084 59.93623 1.000 16.39099 205 PRO C CA 1
ATOM 913 C C . PRO C 1 40 ? 23.08392 19.66550 60.08319 1.000 15.36587 205 PRO C C 1
ATOM 914 O O . PRO C 1 40 ? 22.72005 20.72531 60.59970 1.000 14.41993 205 PRO C O 1
ATOM 918 N N . GLU C 1 41 ? 24.30753 19.48213 59.58168 1.000 15.51937 206 GLU C N 1
ATOM 919 C CA . GLU C 1 41 ? 25.34409 20.50093 59.65097 1.000 16.29412 206 GLU C CA 1
ATOM 920 C C . GLU C 1 41 ? 25.05040 21.69917 58.76708 1.000 14.35466 206 GLU C C 1
ATOM 921 O O . GLU C 1 41 ? 25.69220 22.73894 58.93835 1.000 15.07805 206 GLU C O 1
ATOM 927 N N . MET C 1 42 ? 24.15173 21.56311 57.79380 1.000 13.89136 207 MET C N 1
ATOM 928 C CA . MET C 1 42 ? 23.81774 22.69481 56.94447 1.000 13.31936 207 MET C CA 1
ATOM 929 C C . MET C 1 42 ? 22.89858 23.64158 57.69688 1.000 14.87318 207 MET C C 1
ATOM 930 O O . MET C 1 42 ? 21.88478 23.21393 58.25391 1.000 13.55856 207 MET C O 1
ATOM 935 N N . ASN C 1 43 ? 23.23604 24.92716 57.68647 1.000 12.78738 208 ASN C N 1
ATOM 936 C CA . ASN C 1 43 ? 22.40805 25.95062 58.31827 1.000 12.62235 208 ASN C CA 1
ATOM 937 C C . ASN C 1 43 ? 21.49473 26.53202 57.24738 1.000 12.76950 208 ASN C C 1
ATOM 938 O O . ASN C 1 43 ? 21.92197 27.36530 56.44541 1.000 12.77425 208 ASN C O 1
ATOM 943 N N . VAL C 1 44 ? 20.22696 26.11636 57.26807 1.000 12.99341 209 VAL C N 1
ATOM 944 C CA . VAL C 1 44 ? 19.24038 26.50340 56.26846 1.000 13.92371 209 VAL C CA 1
ATOM 945 C C . VAL C 1 44 ? 17.95111 26.87256 56.98528 1.000 15.58828 209 VAL C C 1
ATOM 946 O O . VAL C 1 44 ? 17.45697 26.09509 57.80942 1.000 17.03250 209 VAL C O 1
ATOM 950 N N . THR C 1 45 ? 17.41485 28.05346 56.68855 1.000 15.34160 210 THR C N 1
ATOM 951 C CA . THR C 1 45 ? 16.16140 28.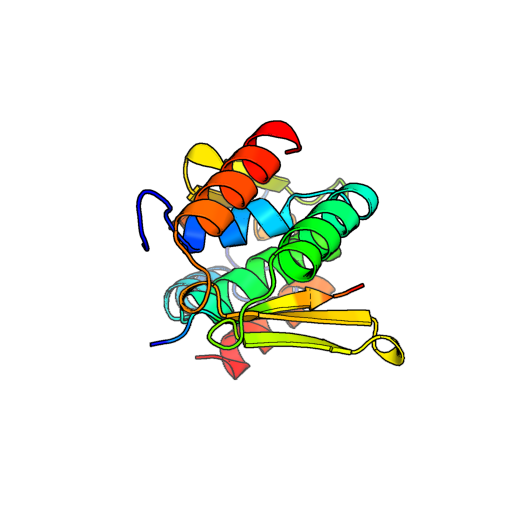52089 57.27209 1.000 18.23792 210 THR C CA 1
ATOM 952 C C . THR C 1 45 ? 15.24030 28.96053 56.14941 1.000 18.69403 210 THR C C 1
ATOM 953 O O . THR C 1 45 ? 15.61471 29.80789 55.33497 1.000 17.66781 210 THR C O 1
ATOM 957 N N . ASN C 1 46 ? 14.03197 28.39797 56.10696 1.000 19.10879 211 ASN C N 1
ATOM 958 C CA . ASN C 1 46 ? 13.02923 28.78677 55.12267 1.000 20.45915 211 ASN C CA 1
ATOM 959 C C . ASN C 1 46 ? 11.88099 29.43027 55.88983 1.000 24.77173 211 ASN C C 1
ATOM 960 O O . ASN C 1 46 ? 11.05535 28.73371 56.47947 1.000 28.36107 211 ASN C O 1
ATOM 965 N N . ASN C 1 47 ? 11.82505 30.75990 55.87190 1.000 22.63988 212 ASN C N 1
ATOM 966 C CA . ASN C 1 47 ? 10.74934 31.49645 56.53031 1.000 24.18513 212 ASN C CA 1
ATOM 967 C C . ASN C 1 47 ? 9.64045 31.67706 55.50403 1.000 24.77900 212 ASN C C 1
ATOM 968 O O . ASN C 1 47 ? 9.67847 32.60840 54.69869 1.000 27.07281 212 ASN C O 1
ATOM 973 N N . VAL C 1 48 ? 8.64446 30.78670 55.55988 1.000 24.56748 213 VAL C N 1
ATOM 974 C CA . VAL C 1 48 ? 7.73539 30.58051 54.43287 1.000 28.23424 213 VAL C CA 1
ATOM 975 C C . VAL C 1 48 ? 6.84292 31.79782 54.22422 1.000 26.85002 213 VAL C C 1
ATOM 976 O O . VAL C 1 48 ? 6.73184 32.31310 53.10611 1.000 28.11893 213 VAL C O 1
ATOM 980 N N . GLU C 1 49 ? 6.23449 32.29830 55.30017 1.000 29.29796 214 GLU C N 1
ATOM 981 C CA . GLU C 1 49 ? 5.34701 33.44709 55.17463 1.000 31.37010 214 GLU C CA 1
ATOM 982 C C . GLU C 1 49 ? 6.10177 34.72951 54.84630 1.000 35.15740 214 GLU C C 1
ATOM 983 O O . GLU C 1 49 ? 5.51090 35.65276 54.27693 1.000 36.15515 214 GLU C O 1
ATOM 989 N N . GLU C 1 50 ? 7.39833 34.79045 55.14297 1.000 32.33186 215 GLU C N 1
ATOM 990 C CA . GLU C 1 50 ? 8.20053 35.96632 54.83913 1.000 31.00325 215 GLU C CA 1
ATOM 991 C C . GLU C 1 50 ? 8.86545 35.89426 53.47272 1.000 31.89583 215 GLU C C 1
ATOM 992 O O . GLU C 1 50 ? 9.30075 36.92945 52.95527 1.000 36.61680 215 GLU C O 1
ATOM 998 N N . GLY C 1 51 ? 8.94158 34.71297 52.87052 1.000 29.67891 216 GLY C N 1
ATOM 999 C CA . GLY C 1 51 ? 9.57457 34.57784 51.57041 1.000 27.23920 216 GLY C CA 1
ATOM 1000 C C . GLY C 1 51 ? 11.07540 34.76730 51.59570 1.000 32.31408 216 GLY C C 1
ATOM 1001 O O . GLY C 1 51 ? 11.63592 35.39136 50.68758 1.000 34.89386 216 GLY C O 1
ATOM 1002 N N . GLU C 1 52 ? 11.74459 34.25280 52.61796 1.000 27.53052 217 GLU C N 1
ATOM 1003 C CA . GLU C 1 52 ? 13.19017 34.35471 52.69045 1.000 29.69454 217 GLU C CA 1
ATOM 1004 C C . GLU C 1 52 ? 13.78544 32.99806 53.02812 1.000 25.78545 217 GLU C C 1
ATOM 1005 O O . GLU C 1 52 ? 13.26250 32.25656 53.86605 1.000 26.21190 217 GLU C O 1
ATOM 1011 N N . PHE C 1 53 ? 14.85912 32.67859 52.32663 1.000 21.52553 218 PHE C N 1
ATOM 1012 C CA . PHE C 1 53 ? 15.57559 31.41956 52.43126 1.000 19.49797 218 PHE C CA 1
ATOM 1013 C C . PHE C 1 53 ? 16.99400 31.80402 52.81243 1.000 23.54447 218 PHE C C 1
ATOM 1014 O O . PHE C 1 53 ? 17.71246 32.40918 52.01083 1.000 22.59865 218 PHE C O 1
ATOM 1022 N N . ILE C 1 54 ? 17.38731 31.48340 54.03643 1.000 16.01284 219 ILE C N 1
ATOM 1023 C CA . ILE C 1 54 ? 18.64168 31.96506 54.60154 1.000 19.45895 219 ILE C CA 1
ATOM 1024 C C . ILE C 1 54 ? 19.58314 30.78374 54.72888 1.000 17.68290 219 ILE C C 1
ATOM 1025 O O . ILE C 1 54 ? 19.22014 29.75423 55.30314 1.000 15.67153 219 ILE C O 1
ATOM 1030 N N . ILE C 1 55 ? 20.78197 30.91370 54.17135 1.000 15.49434 220 ILE C N 1
ATOM 1031 C CA . ILE C 1 55 ? 21.69960 29.78840 54.13231 1.000 16.71274 220 ILE C CA 1
ATOM 1032 C C . ILE C 1 55 ? 23.09430 30.26446 54.51120 1.000 14.44909 220 ILE C C 1
ATOM 1033 O O . ILE C 1 55 ? 23.51965 31.35369 54.11596 1.000 15.66237 220 ILE C O 1
ATOM 1038 N N . ASP C 1 56 ? 23.77801 29.48468 55.34341 1.000 13.97672 221 ASP C N 1
ATOM 1039 C CA . ASP C 1 56 ? 25.21653 29.66843 55.52892 1.000 13.13630 221 ASP C CA 1
ATOM 1040 C C . ASP C 1 56 ? 25.89405 28.83571 54.45841 1.000 13.06404 221 ASP C C 1
ATOM 1041 O O . ASP C 1 56 ? 25.96553 27.61519 54.58342 1.000 13.98203 221 ASP C O 1
ATOM 1046 N N . LEU C 1 57 ? 26.43035 29.49514 53.41907 1.000 13.43308 222 LEU C N 1
ATOM 1047 C CA . LEU C 1 57 ? 27.09908 28.72674 52.37586 1.000 13.87937 222 LEU C CA 1
ATOM 1048 C C . LEU C 1 57 ? 28.32975 27.99699 52.89212 1.000 14.38850 222 LEU C C 1
ATOM 1049 O O . LEU C 1 57 ? 28.68196 26.94363 52.35353 1.000 14.57844 222 LEU C O 1
ATOM 1054 N N . TYR C 1 58 ? 28.99349 28.52440 53.92755 1.000 15.16320 223 TYR C N 1
ATOM 1055 C CA . TYR C 1 58 ? 30.13729 27.79798 54.48210 1.000 15.53156 223 TYR C CA 1
ATOM 1056 C C . TYR C 1 58 ? 29.71836 26.53862 55.23399 1.000 15.69781 223 TYR C C 1
ATOM 1057 O O . TYR C 1 58 ? 30.55546 25.66211 55.46085 1.000 19.54998 223 TYR C O 1
ATOM 1066 N N . SER C 1 59 ? 28.44862 26.41120 55.61867 1.000 13.83745 224 SER C N 1
ATOM 1067 C CA . SER C 1 59 ? 28.00963 25.18580 56.27177 1.000 14.80732 224 SER C CA 1
ATOM 1068 C C . SER C 1 59 ? 27.69798 24.07081 55.28086 1.000 15.38802 224 SER C C 1
ATOM 1069 O O . SER C 1 59 ? 27.39928 22.95086 55.70027 1.000 16.06974 224 SER C O 1
ATOM 1072 N N . LEU C 1 60 ? 27.78067 24.33468 53.97939 1.000 13.91543 225 LEU C N 1
ATOM 1073 C CA . LEU C 1 60 ? 27.37680 23.30635 53.03451 1.000 14.27931 225 LEU C CA 1
ATOM 1074 C C . LEU C 1 60 ? 28.56832 22.43929 52.64419 1.000 14.86169 225 LEU C C 1
ATOM 1075 O O . LEU C 1 60 ? 29.70212 22.93561 52.55647 1.000 16.85267 225 LEU C O 1
ATOM 1080 N N . PRO C 1 61 ? 28.32295 21.15692 52.37629 1.000 16.36679 226 PRO C N 1
ATOM 1081 C CA . PRO C 1 61 ? 29.41254 20.28846 51.93119 1.000 17.88259 226 PRO C CA 1
ATOM 1082 C C . PRO C 1 61 ? 29.91276 20.70549 50.56079 1.000 18.07593 226 PRO C C 1
ATOM 1083 O O . PRO C 1 61 ? 29.17346 21.25423 49.74328 1.000 16.22458 226 PRO C O 1
ATOM 1087 N N . GLU C 1 62 ? 31.20817 20.46894 50.35114 1.000 18.29065 227 GLU C N 1
ATOM 1088 C CA . GLU C 1 62 ? 31.87771 20.87857 49.12222 1.000 18.06857 227 GLU C CA 1
ATOM 1089 C C . GLU C 1 62 ? 31.18415 20.33257 47.87176 1.000 18.49447 227 GLU C C 1
ATOM 1090 O O . GLU C 1 62 ? 30.99865 21.06375 46.88719 1.000 19.89827 227 GLU C O 1
ATOM 1096 N N . GLY C 1 63 ? 30.72462 19.07751 47.91859 1.000 17.93269 228 GLY C N 1
ATOM 1097 C CA . GLY C 1 63 ? 30.04323 18.50352 46.76561 1.000 19.81755 228 GLY C CA 1
ATOM 1098 C C . GLY C 1 63 ? 28.75856 19.22939 46.40943 1.000 19.62248 228 GLY C C 1
ATOM 1099 O O . GLY C 1 63 ? 28.47110 19.46473 45.22934 1.000 19.18171 228 GLY C O 1
ATOM 1100 N N . LEU C 1 64 ? 27.98842 19.62596 47.42325 1.000 16.40530 229 LEU C N 1
ATOM 1101 C CA . LEU C 1 64 ? 26.75899 20.36595 47.16492 1.000 18.56979 229 LEU C CA 1
ATOM 1102 C C . LEU C 1 64 ? 27.05737 21.76571 46.65565 1.000 17.91029 229 LEU C C 1
ATOM 1103 O O . LEU C 1 64 ? 26.34898 22.26945 45.77428 1.000 16.92544 229 LEU C O 1
ATOM 1108 N N . LEU C 1 65 ? 28.08878 22.41606 47.21608 1.000 15.77277 230 LEU C N 1
ATOM 1109 C CA . LEU C 1 65 ? 28.48568 23.73943 46.73317 1.000 15.82218 230 LEU C CA 1
ATOM 1110 C C . LEU C 1 65 ? 28.87979 23.68560 45.27077 1.000 16.12134 230 LEU C C 1
ATOM 1111 O O . LEU C 1 65 ? 28.51594 24.57132 44.48863 1.000 17.82486 230 LEU C O 1
ATOM 1116 N N . LYS C 1 66 ? 29.62534 22.64458 44.88883 1.000 17.98408 231 LYS C N 1
ATOM 1117 C CA . LYS C 1 66 ? 30.00049 22.48654 43.49101 1.000 18.66439 231 LYS C CA 1
ATOM 1118 C C . LYS C 1 66 ? 28.78153 22.27108 42.60508 1.000 18.55906 231 LYS C C 1
ATOM 1119 O O . LYS C 1 66 ? 28.71009 22.82741 41.50567 1.000 18.09712 231 LYS C O 1
ATOM 1125 N N . SER C 1 67 ? 27.80448 21.48964 43.07369 1.000 17.85287 232 SER C N 1
ATOM 1126 C CA . SER C 1 67 ? 26.58088 21.28847 42.29730 1.000 18.94842 232 SER C CA 1
ATOM 1127 C C . SER C 1 67 ? 25.76526 22.56869 42.20009 1.000 1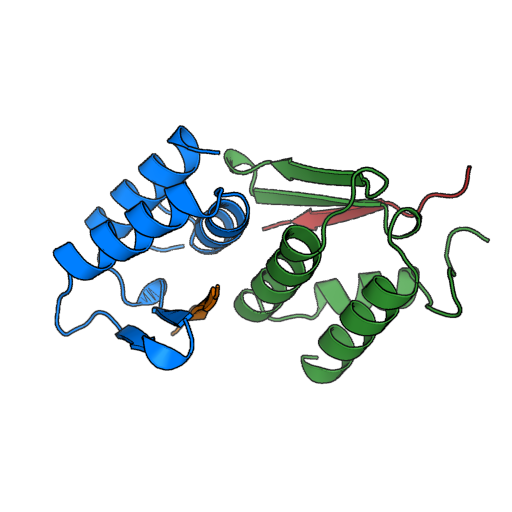8.60035 232 SER C C 1
ATOM 1128 O O . SER C 1 67 ? 25.17730 22.85916 41.14820 1.000 19.39718 232 SER C O 1
ATOM 1131 N N . LEU C 1 68 ? 25.70885 23.34425 43.28714 1.000 18.04604 233 LEU C N 1
ATOM 1132 C CA . LEU C 1 68 ? 25.00970 24.62328 43.23958 1.000 16.13226 233 LEU C CA 1
ATOM 1133 C C . LEU C 1 68 ? 25.70303 25.57817 42.28818 1.000 17.15363 233 LEU C C 1
ATOM 1134 O O . LEU C 1 68 ? 25.04595 26.28886 41.52071 1.000 20.53971 233 LEU C O 1
ATOM 1139 N N . TRP C 1 69 ? 27.03660 25.58406 42.30566 1.000 16.00596 234 TRP C N 1
ATOM 1140 C CA . TRP C 1 69 ? 27.75876 26.50266 41.43913 1.000 17.14622 234 TRP C CA 1
ATOM 1141 C C . TRP C 1 69 ? 27.61393 26.10674 39.97810 1.000 20.95435 234 TRP C C 1
ATOM 1142 O O . TRP C 1 69 ? 27.44853 26.97734 39.11591 1.000 19.81785 234 TRP C O 1
ATOM 1153 N N . ASP C 1 70 ? 27.62492 24.79957 39.69003 1.000 19.66310 235 ASP C N 1
ATOM 1154 C CA . ASP C 1 70 ? 27.36744 24.34457 38.32457 1.000 20.59776 235 ASP C CA 1
ATOM 1155 C C . ASP C 1 70 ? 25.96241 24.72855 37.86328 1.000 21.97149 235 ASP C C 1
ATOM 1156 O O . ASP C 1 70 ? 25.79211 25.21678 36.73853 1.000 24.01569 235 ASP C O 1
ATOM 1161 N N . TYR C 1 71 ? 24.95417 24.56017 38.73530 1.000 22.50318 236 TYR C N 1
ATOM 1162 C CA . TYR C 1 71 ? 23.58030 24.94336 38.39940 1.000 22.39372 236 TYR C CA 1
ATOM 1163 C C . TYR C 1 71 ? 23.47485 26.43451 38.10819 1.000 24.52766 236 TYR C C 1
ATOM 1164 O O . TYR C 1 71 ? 22.78992 26.84720 37.16010 1.000 25.73028 236 TYR C O 1
ATOM 1173 N N . VAL C 1 72 ? 24.12375 27.25481 38.93351 1.000 19.99783 237 VAL C N 1
ATOM 1174 C CA . VAL C 1 72 ? 24.04504 28.69858 38.78380 1.000 22.20283 237 VAL C CA 1
ATOM 1175 C C . VAL C 1 72 ? 24.69268 29.13356 37.47443 1.000 24.15585 237 VAL C C 1
ATOM 1176 O O . VAL C 1 72 ? 24.12684 29.94677 36.73423 1.000 28.39834 237 VAL C O 1
ATOM 1180 N N . LYS C 1 73 ? 25.85410 28.55839 37.13842 1.000 23.56454 238 LYS C N 1
ATOM 1181 C CA . LYS C 1 73 ? 26.47781 28.84381 35.84313 1.000 26.15894 238 LYS C CA 1
ATOM 1182 C C . LYS C 1 73 ? 25.59773 28.40569 34.67740 1.000 29.12244 238 LYS C C 1
ATOM 1183 O O . LYS C 1 73 ? 25.48195 29.12947 33.68092 1.000 30.68999 238 LYS C O 1
ATOM 1189 N N . LYS C 1 74 ? 24.93580 27.25062 34.80213 1.000 28.11838 239 LYS C N 1
ATOM 1190 C CA . LYS C 1 74 ? 24.11107 26.72435 33.71334 1.000 29.11993 239 LYS C CA 1
ATOM 1191 C C . LYS C 1 74 ? 22.88020 27.57795 33.44904 1.000 34.37066 239 LYS C C 1
ATOM 1192 O O . LYS C 1 74 ? 22.40214 27.63183 32.30632 1.000 29.91051 239 LYS C O 1
ATOM 1198 N N . ASN C 1 75 ? 22.35593 28.24268 34.48028 1.000 30.04481 240 ASN C N 1
ATOM 1199 C CA . ASN C 1 75 ? 21.07495 28.93038 34.41286 1.000 27.24267 240 ASN C CA 1
ATOM 1200 C C . ASN C 1 75 ? 21.20432 30.44817 34.51888 1.000 28.71575 240 ASN C C 1
ATOM 1201 O O . ASN C 1 75 ? 20.22273 31.12476 34.84234 1.000 34.99303 240 ASN C O 1
ATOM 1206 N N . THR C 1 76 ? 22.38846 30.99828 34.26180 1.000 32.63638 241 THR C N 1
ATOM 1207 C CA . THR C 1 76 ? 22.54980 32.45406 34.21146 1.000 33.44092 241 THR C CA 1
ATOM 1208 C C . THR C 1 76 ? 23.18335 32.86734 32.88649 1.000 35.00224 241 THR C C 1
ATOM 1209 O O . THR C 1 76 ? 23.87629 32.07098 32.24842 1.000 35.96382 241 THR C O 1
ATOM 1213 N N . SER D 2 1 ? 32.82507 29.10490 63.54192 1.000 43.55658 1392 SER D N 1
ATOM 1214 C CA . SER D 2 1 ? 34.07075 29.35963 62.82060 1.000 47.10340 1392 SER D CA 1
ATOM 1215 C C . SER D 2 1 ? 33.83447 30.27891 61.61684 1.000 43.71721 1392 SER D C 1
ATOM 1216 O O . SER D 2 1 ? 33.39823 31.42217 61.77620 1.000 42.06742 1392 SER D O 1
ATOM 1219 N N . ARG D 2 2 ? 34.12790 29.78772 60.41481 1.000 36.48631 1393 ARG D N 1
ATOM 1220 C CA . ARG D 2 2 ? 33.85127 30.55141 59.20611 1.000 28.58012 1393 ARG D CA 1
ATOM 1221 C C . ARG D 2 2 ? 32.38178 30.42397 58.82293 1.000 26.74222 1393 ARG D C 1
ATOM 1222 O O . ARG D 2 2 ? 31.77015 29.36695 58.99497 1.000 24.26434 1393 ARG D O 1
ATOM 1230 N N . SER D 2 3 ? 31.82177 31.50885 58.29610 1.000 21.83034 1394 SER D N 1
ATOM 1231 C CA . SER D 2 3 ? 30.43633 31.52571 57.84317 1.000 18.97968 1394 SER D CA 1
ATOM 1232 C C . SER D 2 3 ? 30.31535 32.48940 56.66913 1.000 19.10198 1394 SER D C 1
ATOM 1233 O O . SER D 2 3 ? 31.06331 33.46247 56.56520 1.000 21.70890 1394 SER D O 1
ATOM 1236 N N . PHE D 2 4 ? 29.37342 32.20878 55.77569 1.000 18.60313 1395 PHE D N 1
ATOM 1237 C CA . PHE D 2 4 ? 29.04647 33.15430 54.71082 1.000 18.78288 1395 PHE D CA 1
ATOM 1238 C C . PHE D 2 4 ? 27.53230 33.11472 54.53518 1.000 18.10482 1395 PHE D C 1
ATOM 1239 O O . PHE D 2 4 ? 27.00505 32.24479 53.83545 1.000 17.86641 1395 PHE D O 1
ATOM 1247 N N . MET D 2 5 ? 26.84700 34.08010 55.13632 1.000 17.92527 1396 MET D N 1
ATOM 1248 C CA . MET D 2 5 ? 25.38901 34.07743 55.14049 1.000 17.39119 1396 MET D CA 1
ATOM 1249 C C . MET D 2 5 ? 24.84474 34.68559 53.85697 1.000 17.83384 1396 MET D C 1
ATOM 1250 O O . MET D 2 5 ? 25.28082 35.76063 53.43349 1.000 19.52533 1396 MET D O 1
ATOM 1255 N N . VAL D 2 6 ? 23.88404 34.00200 53.24405 1.000 17.47435 1397 VAL D N 1
ATOM 1256 C CA . VAL D 2 6 ? 23.15864 34.53141 52.09227 1.000 17.90011 1397 VAL D CA 1
ATOM 1257 C C . VAL D 2 6 ? 21.67525 34.47496 52.40836 1.000 18.48162 1397 VAL D C 1
ATOM 1258 O O . VAL D 2 6 ? 21.16788 33.44097 52.85948 1.000 18.99251 1397 VAL D O 1
ATOM 1262 N N . LYS D 2 7 ? 20.98839 35.58560 52.19703 1.000 22.60925 1398 LYS D N 1
ATOM 1263 C CA . LYS D 2 7 ? 19.54916 35.68177 52.41234 1.000 22.02820 1398 LYS D CA 1
ATOM 1264 C C . LYS D 2 7 ? 18.91653 35.76516 51.02705 1.000 27.23006 1398 LYS D C 1
ATOM 1265 O O . LYS D 2 7 ? 19.00262 36.80072 50.36683 1.000 26.73460 1398 LYS D O 1
ATOM 1271 N N . ILE D 2 8 ? 18.32922 34.66164 50.57224 1.000 25.82704 1399 ILE D N 1
ATOM 1272 C CA . ILE D 2 8 ? 17.64062 34.62057 49.28591 1.000 32.19788 1399 ILE D CA 1
ATOM 1273 C C . ILE D 2 8 ? 16.20168 35.03243 49.54088 1.000 31.76619 1399 ILE D C 1
ATOM 1274 O O . ILE D 2 8 ? 15.47578 34.35773 50.28066 1.000 30.72986 1399 ILE D O 1
ATOM 1279 N N . ARG D 2 9 ? 15.78970 36.14316 48.94295 1.000 36.35574 1400 ARG D N 1
ATOM 1280 C CA . ARG D 2 9 ? 14.49527 36.72666 49.23592 1.000 37.67310 1400 ARG D CA 1
ATOM 1281 C C . ARG D 2 9 ? 13.58386 36.61180 48.02131 1.000 38.56943 1400 ARG D C 1
ATOM 1282 O O . ARG D 2 9 ? 14.04443 36.56089 46.87701 1.000 37.57018 1400 ARG D O 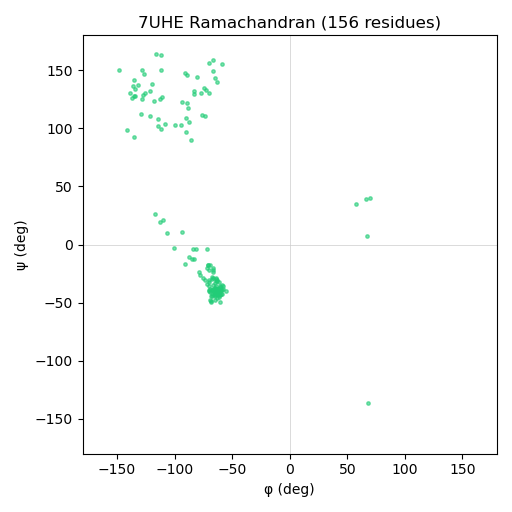1
ATOM 1290 N N . THR D 2 10 ? 12.28864 36.52281 48.28580 1.000 36.99595 1401 THR D N 1
ATOM 1291 C CA . THR D 2 10 ? 11.30985 36.80182 47.25147 1.000 39.57458 1401 THR D CA 1
ATOM 1292 C C . THR D 2 10 ? 11.03111 38.29587 47.32236 1.000 44.09226 1401 THR D C 1
ATOM 1293 O O . THR D 2 10 ? 11.87574 39.10510 46.93284 1.000 48.08656 1401 THR D O 1
#

Radius of gyration: 16.25 Å; Cα contacts (8 Å, |Δi|>4): 243; chains: 4; bounding box: 48×30×32 Å

Nearest PDB structures (foldseek):
  7uhe-assembly1_A  TM=1.000E+00  e=4.278E-10  Saccharomyces
  8u77-assembly3_E  TM=9.325E-01  e=4.052E-09  Saccharomyces cerevisiae
  6lqz-assembly1_A  TM=9.116E-01  e=3.576E-09  Saccharomyces cerevisiae S288C
  8u77-assembly2_C  TM=9.197E-01  e=1.327E-08  Saccharomyces cerevisiae
  7uhe-assembly1_A  TM=1.014E+00  e=3.165E-12  Saccharomyces